Protein AF-A0A4V1S818-F1 (afdb_monomer_lite)

Radius of gyration: 24.34 Å; chains: 1; bounding box: 78×47×45 Å

Secondary structure (DSSP, 8-state):
--TT------HHHHHHHHHHHHHHHHHHHHHHHHHHHHHHHHHHHHHH-HHHHHHHHHHHHHHHHHHHHHHH----THHHHHHHHHHHHHHHHHIIIIIHHHHHHHHHHHHHHHHHHHHT-TT---S----

Foldseek 3Di:
DDPPDDDPFAQLVVLCVPPNPVSSVVVVVLLVVLLVLLVVLLVQCVVPPVPVSVVSVVLSVVSVVVVVSNGGGHDDDPRVVVNVVSSVVSVVSSCVTPVVVVVVVVVVVVVVVVVVVVPPCPPPDPPPDDD

Sequence (131 aa):
MSPTHTDITNYYIGFGVGGGFLAMLLIIAVFLKGLTWVGKVLKELQERRPDHAFLMWCFGAALFAHMVTGISVAYFDQSSVFVWLTVAVISSMYNATVLSEDYGTAVLEDDEEDYEDYEDDPHGRPAAARW

pLDDT: mean 84.93, std 14.57, range [46.53, 98.19]

Structure (mmCIF, N/CA/C/O backbone):
data_AF-A0A4V1S818-F1
#
_entry.id   AF-A0A4V1S818-F1
#
loop_
_atom_site.group_PDB
_atom_site.id
_atom_site.type_symbol
_atom_site.label_atom_id
_atom_site.label_alt_id
_atom_site.label_comp_id
_atom_site.label_asym_id
_atom_site.label_entity_id
_atom_site.label_seq_id
_atom_site.pdbx_PDB_ins_code
_atom_site.Cartn_x
_atom_site.Cartn_y
_atom_site.Cartn_z
_atom_site.occupancy
_atom_site.B_iso_or_equiv
_atom_site.auth_seq_id
_atom_site.auth_comp_id
_atom_site.auth_asym_id
_atom_site.auth_atom_id
_atom_site.pdbx_PDB_model_num
ATOM 1 N N . MET A 1 1 ? 29.841 2.695 -27.158 1.00 46.53 1 MET A N 1
ATOM 2 C CA . MET A 1 1 ? 28.919 2.644 -26.004 1.00 46.53 1 MET A CA 1
ATOM 3 C C . MET A 1 1 ? 27.952 1.504 -26.281 1.00 46.53 1 MET A C 1
ATOM 5 O O . MET A 1 1 ? 27.360 1.515 -27.353 1.00 46.53 1 MET A O 1
ATOM 9 N N . SER A 1 2 ? 27.910 0.465 -25.442 1.00 49.62 2 SER A N 1
ATOM 10 C CA . SER A 1 2 ? 27.043 -0.696 -25.698 1.00 49.62 2 SER A CA 1
ATOM 11 C C . SER A 1 2 ? 25.571 -0.282 -25.554 1.00 49.62 2 SER A C 1
ATOM 13 O O . SER A 1 2 ? 25.248 0.341 -24.544 1.00 49.62 2 SER A O 1
ATOM 15 N N . PRO A 1 3 ? 24.673 -0.619 -26.496 1.00 58.75 3 PRO A N 1
ATOM 16 C CA . PRO A 1 3 ? 23.247 -0.273 -26.424 1.00 58.75 3 PRO A CA 1
ATOM 17 C C . PRO A 1 3 ? 22.475 -1.035 -25.327 1.00 58.75 3 PRO A C 1
ATOM 19 O O . PRO A 1 3 ? 21.274 -0.856 -25.177 1.00 58.75 3 PRO A O 1
ATOM 22 N N . THR A 1 4 ? 23.159 -1.882 -24.556 1.00 58.72 4 THR A N 1
ATOM 23 C CA . THR A 1 4 ? 22.602 -2.787 -23.537 1.00 58.72 4 THR A CA 1
ATOM 24 C C . THR A 1 4 ? 22.663 -2.262 -22.099 1.00 58.72 4 THR A C 1
ATOM 26 O O . THR A 1 4 ? 22.276 -2.981 -21.186 1.00 58.72 4 THR A O 1
ATOM 29 N N . HIS A 1 5 ? 23.113 -1.024 -21.878 1.00 57.34 5 HIS A N 1
ATOM 30 C CA . HIS A 1 5 ? 23.111 -0.368 -20.562 1.00 57.34 5 HIS A CA 1
ATOM 31 C C . HIS A 1 5 ? 22.153 0.830 -20.567 1.00 57.34 5 HIS A C 1
ATOM 33 O O . HIS A 1 5 ? 22.570 1.986 -20.567 1.00 57.34 5 HIS A O 1
ATOM 39 N N . THR A 1 6 ? 20.851 0.559 -20.639 1.00 67.25 6 THR A N 1
ATOM 40 C CA . THR A 1 6 ? 19.835 1.558 -20.287 1.00 67.25 6 THR A CA 1
ATOM 41 C C . THR A 1 6 ? 19.430 1.304 -18.845 1.00 67.25 6 THR A C 1
ATOM 43 O O . THR A 1 6 ? 18.739 0.327 -18.564 1.00 67.25 6 THR A O 1
ATOM 46 N N . ASP A 1 7 ? 19.883 2.165 -17.936 1.00 76.81 7 ASP A N 1
ATOM 47 C CA . ASP A 1 7 ? 19.492 2.084 -16.532 1.00 76.81 7 ASP A CA 1
ATOM 48 C C . ASP A 1 7 ? 18.011 2.441 -16.410 1.00 76.81 7 ASP A C 1
ATOM 50 O O . ASP A 1 7 ? 17.593 3.576 -16.651 1.00 76.81 7 ASP A O 1
ATOM 54 N N . ILE A 1 8 ? 17.197 1.449 -16.057 1.00 79.38 8 ILE A N 1
ATOM 55 C CA . ILE A 1 8 ? 15.796 1.687 -15.738 1.00 79.38 8 ILE A CA 1
ATOM 56 C C . ILE A 1 8 ? 15.755 2.315 -14.349 1.00 79.38 8 ILE A C 1
ATOM 58 O O . ILE A 1 8 ? 15.993 1.651 -13.346 1.00 79.38 8 ILE A O 1
ATOM 62 N N . THR A 1 9 ? 15.456 3.610 -14.300 1.00 84.62 9 THR A N 1
ATOM 63 C CA . THR A 1 9 ? 15.411 4.398 -13.062 1.00 84.62 9 THR A CA 1
ATOM 64 C C . THR A 1 9 ? 14.021 4.486 -12.454 1.00 84.62 9 THR A C 1
ATOM 66 O O . THR A 1 9 ? 13.868 5.076 -11.398 1.00 84.62 9 THR A O 1
ATOM 69 N N . ASN A 1 10 ? 12.998 3.923 -13.094 1.00 90.31 10 ASN A N 1
ATOM 70 C CA . ASN A 1 10 ? 11.619 3.992 -12.627 1.00 90.31 10 ASN A CA 1
ATOM 71 C C . ASN A 1 10 ? 11.095 2.583 -12.354 1.00 90.31 10 ASN A C 1
ATOM 73 O O . ASN A 1 10 ? 11.163 1.703 -13.216 1.00 90.31 10 ASN A O 1
ATOM 77 N N . TYR A 1 11 ? 10.552 2.382 -11.156 1.00 90.31 11 TYR A N 1
ATOM 78 C CA . TYR A 1 11 ? 10.095 1.077 -10.694 1.00 90.31 11 TYR A CA 1
ATOM 79 C C . TYR A 1 11 ? 8.980 0.506 -11.579 1.00 90.31 11 TYR A C 1
ATOM 81 O O . TYR A 1 11 ? 9.027 -0.658 -11.970 1.00 90.31 11 TYR A O 1
ATOM 89 N N . TYR A 1 12 ? 8.017 1.340 -11.972 1.00 92.31 12 TYR A N 1
ATOM 90 C CA . TYR A 1 12 ? 6.891 0.943 -12.820 1.00 92.31 12 TYR A CA 1
ATOM 91 C C . TYR A 1 12 ? 7.330 0.613 -14.248 1.00 92.31 12 TYR A C 1
ATOM 93 O O . TYR A 1 12 ? 6.908 -0.400 -14.805 1.00 92.31 12 TYR A O 1
ATOM 101 N N . ILE A 1 13 ? 8.223 1.422 -14.825 1.00 91.44 13 ILE A N 1
ATOM 102 C CA . ILE A 1 13 ? 8.799 1.148 -16.149 1.00 91.44 13 ILE A CA 1
ATOM 103 C C . ILE A 1 13 ? 9.598 -0.159 -16.119 1.00 91.44 13 ILE A C 1
ATOM 105 O O . ILE A 1 13 ? 9.543 -0.910 -17.088 1.00 91.44 13 ILE A O 1
ATOM 109 N N . GLY A 1 14 ? 10.256 -0.488 -15.002 1.00 89.94 14 GLY A N 1
ATOM 110 C CA . GLY A 1 14 ? 10.899 -1.789 -14.795 1.00 89.94 14 GLY A CA 1
ATOM 111 C C . GLY A 1 14 ? 9.950 -2.962 -15.035 1.00 89.94 14 GLY A C 1
ATOM 112 O O . GLY A 1 14 ? 10.261 -3.851 -15.828 1.00 89.94 14 GLY A O 1
ATOM 113 N N . PHE A 1 15 ? 8.752 -2.927 -14.444 1.00 90.75 15 PHE A N 1
ATOM 114 C CA . PHE A 1 15 ? 7.712 -3.929 -14.717 1.00 90.75 15 PHE A CA 1
ATOM 115 C C . PHE A 1 15 ? 7.189 -3.867 -16.150 1.00 90.75 15 PHE A C 1
ATOM 117 O O . PHE A 1 15 ? 6.941 -4.911 -16.748 1.00 90.75 15 PHE A O 1
ATOM 124 N N . GLY A 1 16 ? 7.049 -2.668 -16.717 1.00 92.00 16 GLY A N 1
ATOM 125 C CA . GLY A 1 16 ? 6.615 -2.479 -18.101 1.00 92.00 16 GLY A CA 1
ATOM 126 C C . GLY A 1 16 ? 7.565 -3.112 -19.120 1.00 92.00 16 GLY A C 1
ATOM 127 O O . GLY A 1 16 ? 7.113 -3.752 -20.065 1.00 92.00 16 GLY A O 1
ATOM 128 N N . VAL A 1 17 ? 8.875 -2.976 -18.913 1.00 91.00 17 VAL A N 1
ATOM 129 C CA . VAL A 1 17 ? 9.907 -3.546 -19.791 1.00 91.00 17 VAL A CA 1
ATOM 130 C C . VAL A 1 17 ? 10.080 -5.045 -19.543 1.00 91.00 17 VAL A C 1
ATOM 132 O O . VAL A 1 17 ? 10.181 -5.806 -20.500 1.00 91.00 17 VAL A O 1
ATOM 135 N N . GLY A 1 18 ? 10.094 -5.484 -18.279 1.00 89.19 18 GLY A N 1
ATOM 136 C CA . GLY A 1 18 ? 10.331 -6.888 -17.926 1.00 89.19 18 GLY A CA 1
ATOM 137 C C . GLY A 1 18 ? 9.121 -7.811 -18.111 1.00 89.19 18 GLY A C 1
ATOM 138 O O . GLY A 1 18 ? 9.285 -8.962 -18.502 1.00 89.19 18 GLY A O 1
ATOM 139 N N . GLY A 1 19 ? 7.910 -7.321 -17.836 1.00 88.56 19 GLY A N 1
ATOM 140 C CA . GLY A 1 19 ? 6.664 -8.101 -17.845 1.00 88.56 19 GLY A CA 1
ATOM 141 C C . GLY A 1 19 ? 5.559 -7.530 -18.740 1.00 88.56 19 GLY A C 1
ATOM 142 O O . GLY A 1 19 ? 4.458 -8.078 -18.783 1.00 88.56 19 GLY A O 1
ATOM 143 N N . GLY A 1 20 ? 5.827 -6.437 -19.455 1.00 94.38 20 GLY A N 1
ATOM 144 C CA . GLY A 1 20 ? 4.863 -5.779 -20.330 1.00 94.38 20 GLY A CA 1
ATOM 145 C C . GLY A 1 20 ? 3.930 -4.804 -19.608 1.00 94.38 20 GLY A C 1
ATOM 146 O O . GLY A 1 20 ? 3.892 -4.684 -18.381 1.00 94.38 20 GLY A O 1
ATOM 147 N N . PHE A 1 21 ? 3.117 -4.106 -20.402 1.00 94.56 21 PHE A N 1
ATOM 148 C CA . PHE A 1 21 ? 2.187 -3.084 -19.914 1.00 94.56 21 PHE A CA 1
ATOM 149 C C . PHE A 1 21 ? 1.185 -3.624 -18.881 1.00 94.56 21 PHE A C 1
ATOM 151 O O . PHE A 1 21 ? 0.879 -2.944 -17.905 1.00 94.56 21 PHE A O 1
ATOM 158 N N . LEU A 1 22 ? 0.721 -4.867 -19.051 1.00 95.56 22 LEU A N 1
ATOM 159 C CA . LEU A 1 22 ? -0.201 -5.494 -18.106 1.00 95.56 22 LEU A CA 1
ATOM 160 C C . LEU A 1 22 ? 0.428 -5.655 -16.715 1.00 95.56 22 LEU A C 1
ATOM 162 O O . LEU A 1 22 ? -0.211 -5.311 -15.726 1.00 95.56 22 LEU A O 1
ATOM 166 N N . ALA A 1 23 ? 1.681 -6.114 -16.629 1.00 95.00 23 ALA A N 1
ATOM 167 C CA . ALA A 1 23 ? 2.382 -6.249 -15.352 1.00 95.00 23 ALA A CA 1
ATOM 168 C C . ALA A 1 23 ? 2.529 -4.893 -14.642 1.00 95.00 23 ALA A C 1
ATOM 170 O O . ALA A 1 23 ? 2.296 -4.795 -13.436 1.00 95.00 23 ALA A O 1
ATOM 171 N N . MET A 1 24 ? 2.828 -3.832 -15.400 1.00 94.62 24 MET A N 1
ATOM 172 C CA . MET A 1 24 ? 2.878 -2.465 -14.876 1.00 94.62 24 MET A CA 1
ATOM 173 C C . MET A 1 24 ? 1.519 -1.997 -14.329 1.00 94.62 24 MET A C 1
ATOM 175 O O . MET A 1 24 ? 1.456 -1.381 -13.267 1.00 94.62 24 MET A O 1
ATOM 179 N N . LEU A 1 25 ? 0.415 -2.301 -15.012 1.00 96.69 25 LEU A N 1
ATOM 180 C CA . LEU A 1 25 ? -0.916 -1.961 -14.503 1.00 96.69 25 LEU A CA 1
ATOM 181 C C . LEU A 1 25 ? -1.288 -2.767 -13.257 1.00 96.69 25 LEU A C 1
ATOM 183 O O . LEU A 1 25 ? -1.886 -2.214 -12.337 1.00 96.69 25 LEU A O 1
ATOM 187 N N . LEU A 1 26 ? -0.920 -4.048 -13.199 1.00 97.19 26 LEU A N 1
ATOM 188 C CA . LEU A 1 26 ? -1.197 -4.900 -12.044 1.00 97.19 26 LEU A CA 1
ATOM 189 C C . LEU A 1 26 ? -0.487 -4.397 -10.787 1.00 97.19 26 LEU A C 1
ATOM 191 O O . LEU A 1 26 ? -1.121 -4.314 -9.738 1.00 97.19 26 LEU A O 1
ATOM 195 N N . ILE A 1 27 ? 0.786 -3.998 -10.879 1.00 94.31 27 ILE A N 1
ATOM 196 C CA . ILE A 1 27 ? 1.497 -3.463 -9.708 1.00 94.31 27 ILE A CA 1
ATOM 197 C C . ILE A 1 27 ? 0.884 -2.138 -9.228 1.00 94.31 27 ILE A C 1
ATOM 199 O O . ILE A 1 27 ? 0.697 -1.943 -8.028 1.00 94.31 27 ILE A O 1
ATOM 203 N N . ILE A 1 28 ? 0.467 -1.265 -10.153 1.00 96.19 28 ILE A N 1
ATOM 204 C CA . ILE A 1 28 ? -0.261 -0.033 -9.811 1.00 96.19 28 ILE A CA 1
ATOM 205 C C . ILE A 1 28 ? -1.590 -0.375 -9.126 1.00 96.19 28 ILE A C 1
ATOM 207 O O . ILE A 1 28 ? -1.925 0.210 -8.096 1.00 96.19 28 ILE A O 1
ATOM 211 N N . ALA A 1 29 ? -2.334 -1.349 -9.655 1.00 98.00 29 ALA A N 1
ATOM 212 C CA . ALA A 1 29 ? -3.601 -1.785 -9.081 1.00 98.00 29 ALA A CA 1
ATOM 213 C C . ALA A 1 29 ? -3.434 -2.338 -7.657 1.00 98.00 29 ALA A C 1
ATOM 215 O O . ALA A 1 29 ? -4.251 -2.019 -6.792 1.00 98.00 29 ALA A O 1
ATOM 216 N N . VAL A 1 30 ? -2.369 -3.101 -7.388 1.00 97.56 30 VAL A N 1
ATOM 217 C CA . VAL A 1 30 ? -2.035 -3.593 -6.040 1.00 97.56 30 VAL A CA 1
ATOM 218 C C . VAL A 1 30 ? -1.849 -2.429 -5.067 1.00 97.56 30 VAL A C 1
ATOM 220 O O . VAL A 1 30 ? -2.442 -2.434 -3.988 1.00 97.56 30 VAL A O 1
ATOM 223 N N . PHE A 1 31 ? -1.096 -1.396 -5.445 1.00 97.31 31 PHE A N 1
ATOM 224 C CA . PHE A 1 31 ? -0.878 -0.237 -4.575 1.00 97.31 31 PHE A CA 1
ATOM 225 C C . PHE A 1 31 ? -2.154 0.574 -4.330 1.00 97.31 31 PHE A C 1
ATOM 227 O O . PHE A 1 31 ? -2.455 0.924 -3.188 1.00 97.31 31 PHE A O 1
ATOM 234 N N . LEU A 1 32 ? -2.954 0.815 -5.372 1.00 98.19 32 LEU A N 1
ATOM 235 C CA . LEU A 1 32 ? -4.241 1.505 -5.235 1.00 98.19 32 LEU A CA 1
ATOM 236 C C . LEU A 1 32 ? -5.218 0.723 -4.345 1.00 98.19 32 LEU A C 1
ATOM 238 O O . LEU A 1 32 ? -5.920 1.311 -3.515 1.00 98.19 32 LEU A O 1
ATOM 242 N N . LYS A 1 33 ? -5.242 -0.608 -4.470 1.00 97.88 33 LYS A N 1
ATOM 243 C CA . LYS A 1 33 ? -6.024 -1.479 -3.585 1.00 97.88 33 LYS A CA 1
ATOM 244 C C . LYS A 1 33 ? -5.527 -1.411 -2.146 1.00 97.88 33 LYS A C 1
ATOM 246 O O . LYS A 1 33 ? -6.356 -1.249 -1.256 1.00 97.88 33 LYS A O 1
ATOM 251 N N . GLY A 1 34 ? -4.213 -1.424 -1.926 1.00 97.50 34 GLY A N 1
ATOM 252 C CA . GLY A 1 34 ? -3.614 -1.238 -0.604 1.00 97.50 34 GLY A CA 1
ATOM 253 C C . GLY A 1 34 ? -4.064 0.064 0.068 1.00 97.50 34 GLY A C 1
ATOM 254 O O . GLY A 1 34 ? -4.551 0.029 1.195 1.00 97.50 34 GLY A O 1
ATOM 255 N N . LEU A 1 35 ? -4.009 1.201 -0.636 1.00 97.88 35 LEU A N 1
ATOM 256 C CA . LEU A 1 35 ? -4.501 2.487 -0.112 1.00 97.88 35 LEU A CA 1
ATOM 257 C C . LEU A 1 35 ? -6.009 2.475 0.181 1.00 97.88 35 LEU A C 1
ATOM 259 O O . LEU A 1 35 ? -6.457 3.051 1.171 1.00 97.88 35 LEU A O 1
ATOM 263 N N . THR A 1 36 ? -6.799 1.792 -0.650 1.00 97.88 36 THR A N 1
ATOM 264 C CA . THR A 1 36 ? -8.243 1.638 -0.413 1.00 97.88 36 THR A CA 1
ATOM 265 C C . THR A 1 36 ? -8.507 0.843 0.868 1.00 97.88 36 THR A C 1
ATOM 267 O O . THR A 1 36 ? -9.371 1.212 1.663 1.00 97.88 36 THR A O 1
ATOM 270 N N . TRP A 1 37 ? -7.756 -0.236 1.092 1.00 97.94 37 TRP A N 1
ATOM 271 C CA . TRP A 1 37 ? -7.856 -1.050 2.302 1.00 97.94 37 TRP A CA 1
ATOM 272 C C . TRP A 1 37 ? -7.434 -0.284 3.548 1.00 97.94 37 TRP A C 1
ATOM 274 O O . TRP A 1 37 ? -8.146 -0.351 4.543 1.00 97.94 37 TRP A O 1
ATOM 284 N N . VAL A 1 38 ? -6.370 0.520 3.478 1.00 97.81 38 VAL A N 1
ATOM 285 C CA . VAL A 1 38 ? -5.988 1.442 4.559 1.00 97.81 38 VAL A CA 1
ATOM 286 C C . VAL A 1 38 ? -7.174 2.308 4.981 1.00 97.81 38 VAL A C 1
ATOM 288 O O . VAL A 1 38 ? -7.518 2.324 6.158 1.00 97.81 38 VAL A O 1
ATOM 291 N N . GLY A 1 39 ? -7.846 2.970 4.035 1.00 95.94 39 GLY A N 1
ATOM 292 C CA . GLY A 1 39 ? -8.997 3.823 4.347 1.00 95.94 39 GLY A CA 1
ATOM 293 C C . GLY A 1 39 ? -10.151 3.072 5.022 1.00 95.94 39 GLY A C 1
ATOM 294 O O . GLY A 1 39 ? -10.738 3.582 5.975 1.00 95.94 39 GLY A O 1
ATOM 295 N N . LYS A 1 40 ? -10.448 1.847 4.569 1.00 96.00 40 LYS A N 1
ATOM 296 C CA . LYS A 1 40 ? -11.486 1.000 5.177 1.00 96.00 40 LYS A CA 1
ATOM 297 C C . LYS A 1 40 ? -11.130 0.584 6.608 1.00 96.00 40 LYS A C 1
ATOM 299 O O . LYS A 1 40 ? -11.950 0.759 7.500 1.00 96.00 40 LYS A O 1
ATOM 304 N N . VAL A 1 41 ? -9.905 0.102 6.830 1.00 96.06 41 VAL A N 1
ATOM 305 C CA . VAL A 1 41 ? -9.435 -0.318 8.161 1.00 96.06 41 VAL A CA 1
ATOM 306 C C . VAL A 1 41 ? -9.386 0.863 9.129 1.00 96.06 41 VAL A C 1
ATOM 308 O O . VAL A 1 41 ? -9.783 0.722 10.280 1.00 96.06 41 VAL A O 1
ATOM 311 N N . LEU A 1 42 ? -8.936 2.043 8.682 1.00 96.25 42 LEU A N 1
ATOM 312 C CA . LEU A 1 42 ? -8.955 3.238 9.530 1.00 96.25 42 LEU A CA 1
ATOM 313 C C . LEU A 1 42 ? -10.371 3.580 9.984 1.00 96.25 42 LEU A C 1
ATOM 315 O O . LEU A 1 42 ? -10.560 3.855 11.163 1.00 96.25 42 LEU A O 1
ATOM 319 N N . LYS A 1 43 ? -11.349 3.549 9.071 1.00 94.31 43 LYS A N 1
ATOM 320 C CA . LYS A 1 43 ? -12.743 3.862 9.401 1.00 94.31 43 LYS A CA 1
ATOM 321 C C . LYS A 1 43 ? -13.288 2.938 10.495 1.00 94.31 43 LYS A C 1
ATOM 323 O O . LYS A 1 43 ? -13.979 3.420 11.381 1.00 94.31 43 LYS A O 1
ATOM 328 N N . GLU A 1 44 ? -12.934 1.657 10.445 1.00 93.06 44 GLU A N 1
ATOM 329 C CA . GLU A 1 44 ? -13.373 0.660 11.427 1.00 93.06 44 GLU A CA 1
ATOM 330 C C . GLU A 1 44 ? -12.658 0.803 12.782 1.00 93.06 44 GLU A C 1
ATOM 332 O O . GLU A 1 44 ? -13.260 0.744 13.854 1.00 93.06 44 GLU A O 1
ATOM 337 N N . LEU A 1 45 ? -11.346 1.050 12.763 1.00 93.75 45 LEU A N 1
ATOM 338 C CA . LEU A 1 45 ? -10.541 1.076 13.985 1.00 93.75 45 LEU A CA 1
ATOM 339 C C . LEU A 1 45 ? -10.541 2.422 14.714 1.00 93.75 45 LEU A C 1
ATOM 341 O O . LEU A 1 45 ? -10.201 2.447 15.898 1.00 93.75 45 LEU A O 1
ATOM 345 N N . GLN A 1 46 ? -10.879 3.530 14.049 1.00 91.56 46 GLN A N 1
ATOM 346 C CA . GLN A 1 46 ? -10.686 4.883 14.584 1.00 91.56 46 GLN A CA 1
ATOM 347 C C . GLN A 1 46 ? -11.367 5.100 15.943 1.00 91.56 46 GLN A C 1
ATOM 349 O O . GLN A 1 46 ? -10.789 5.753 16.810 1.00 91.56 46 GLN A O 1
ATOM 354 N N . GLU A 1 47 ? -12.557 4.536 16.150 1.00 88.19 47 GLU A N 1
ATOM 355 C CA . GLU A 1 47 ? -13.309 4.695 17.402 1.00 88.19 47 GLU A CA 1
ATOM 356 C C . GLU A 1 47 ? -12.990 3.598 18.427 1.00 88.19 47 GLU A C 1
ATOM 358 O O . GLU A 1 47 ? -12.964 3.852 19.630 1.00 88.19 47 GLU A O 1
ATOM 363 N N . ARG A 1 48 ? -12.710 2.374 17.962 1.00 89.94 48 ARG A N 1
ATOM 364 C CA . ARG A 1 48 ? -12.561 1.187 18.821 1.00 89.94 48 ARG A CA 1
ATOM 365 C C . ARG A 1 48 ? -11.126 0.968 19.309 1.00 89.94 48 ARG A C 1
ATOM 367 O O . ARG A 1 48 ? -10.911 0.458 20.410 1.00 89.94 48 ARG A O 1
ATOM 374 N N . ARG A 1 49 ? -10.130 1.290 18.477 1.00 92.50 49 ARG A N 1
ATOM 375 C CA . ARG A 1 49 ? -8.700 0.977 18.670 1.00 92.50 49 ARG A CA 1
ATOM 376 C C . ARG A 1 49 ? -7.807 2.073 18.049 1.00 92.50 49 ARG A C 1
ATOM 378 O O . ARG A 1 49 ? -7.132 1.816 17.047 1.00 92.50 49 ARG A O 1
ATOM 385 N N . PRO A 1 50 ? -7.740 3.277 18.646 1.00 91.00 50 PRO A N 1
ATOM 386 C CA . PRO A 1 50 ? -7.035 4.423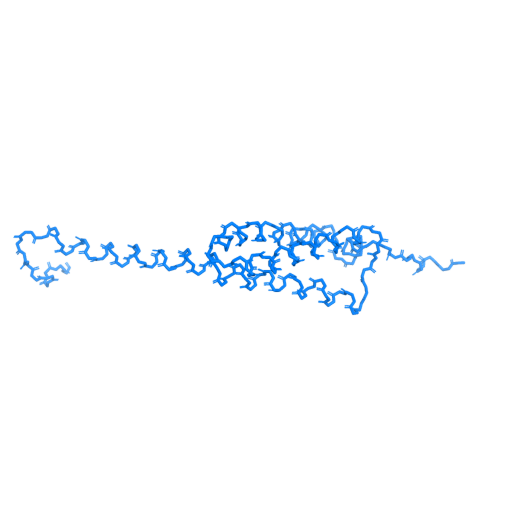 18.060 1.00 91.00 50 PRO A CA 1
ATOM 387 C C . PRO A 1 50 ? -5.538 4.172 17.813 1.00 91.00 50 PRO A C 1
ATOM 389 O O . PRO A 1 50 ? -5.009 4.613 16.795 1.00 91.00 50 PRO A O 1
ATOM 392 N N . ASP A 1 51 ? -4.865 3.399 18.672 1.00 93.38 51 ASP A N 1
ATOM 393 C CA . ASP A 1 51 ? -3.446 3.052 18.489 1.00 93.38 51 ASP A CA 1
ATOM 394 C C . ASP A 1 51 ? -3.216 2.207 17.226 1.00 93.38 51 ASP A C 1
ATOM 396 O O . ASP A 1 51 ? -2.278 2.441 16.459 1.00 93.38 51 ASP A O 1
ATOM 400 N N . HIS A 1 52 ? -4.110 1.248 16.962 1.00 93.31 52 HIS A N 1
ATOM 401 C CA . HIS A 1 52 ? -4.052 0.434 15.749 1.00 93.31 52 HIS A CA 1
ATOM 402 C C . HIS A 1 52 ? -4.425 1.252 14.508 1.00 93.31 52 HIS A C 1
ATOM 404 O O . HIS A 1 52 ? -3.816 1.064 13.456 1.00 93.31 52 HIS A O 1
ATOM 410 N N . ALA A 1 53 ? -5.371 2.189 14.625 1.00 94.88 53 ALA A N 1
ATOM 411 C CA . ALA A 1 53 ? -5.705 3.118 13.547 1.00 94.88 53 ALA A CA 1
ATOM 412 C C . ALA A 1 53 ? -4.513 4.025 13.188 1.00 94.88 53 ALA A C 1
ATOM 414 O O . ALA A 1 53 ? -4.227 4.224 12.007 1.00 94.88 53 ALA A O 1
ATOM 415 N N . PHE A 1 54 ? -3.762 4.511 14.184 1.00 96.25 54 PHE A N 1
ATOM 416 C CA . PHE A 1 54 ? -2.535 5.277 13.958 1.00 96.25 54 PHE A CA 1
ATOM 417 C C . PHE A 1 54 ? -1.444 4.435 13.285 1.00 96.25 54 PHE A C 1
ATOM 419 O O . PHE A 1 54 ? -0.825 4.878 12.319 1.00 96.25 54 PHE A O 1
ATOM 426 N N . LEU A 1 55 ? -1.240 3.191 13.729 1.00 96.12 55 LEU A N 1
ATOM 427 C CA . LEU A 1 55 ? -0.307 2.275 13.071 1.00 96.12 55 LEU A CA 1
ATOM 428 C C . LEU A 1 55 ? -0.703 2.028 11.606 1.00 96.12 55 LEU A C 1
ATOM 430 O O . LEU A 1 55 ? 0.145 2.080 10.714 1.00 96.12 55 LEU A O 1
ATOM 434 N N . MET A 1 56 ? -1.995 1.814 11.347 1.00 97.06 56 MET A N 1
ATOM 435 C CA . MET A 1 56 ? -2.533 1.636 9.999 1.00 97.06 56 MET A CA 1
ATOM 436 C C . MET A 1 56 ? -2.299 2.874 9.125 1.00 97.06 56 MET A C 1
ATOM 438 O O . MET A 1 56 ? -1.923 2.751 7.957 1.00 97.06 56 MET A O 1
ATOM 442 N N . TRP A 1 57 ? -2.456 4.067 9.701 1.00 97.38 57 TRP A N 1
ATOM 443 C CA . TRP A 1 57 ? -2.149 5.332 9.040 1.00 97.38 57 TRP A CA 1
ATOM 444 C C . TRP A 1 57 ? -0.669 5.421 8.648 1.00 97.38 57 TRP A C 1
ATOM 446 O O . TRP A 1 57 ? -0.361 5.752 7.503 1.00 97.38 57 TRP A O 1
ATOM 456 N N . CYS A 1 58 ? 0.245 5.045 9.549 1.00 98.00 58 CYS A N 1
ATOM 457 C CA . CYS A 1 58 ? 1.683 5.005 9.272 1.00 98.00 58 CYS A CA 1
ATOM 458 C C . CYS A 1 58 ? 2.019 4.067 8.101 1.00 98.00 58 CYS A C 1
ATOM 460 O O . CYS A 1 58 ? 2.798 4.441 7.223 1.00 98.00 58 CYS A O 1
ATOM 462 N N . PHE A 1 59 ? 1.406 2.880 8.033 1.00 97.88 59 PHE A N 1
ATOM 463 C CA . PHE A 1 59 ? 1.583 1.969 6.894 1.00 97.88 59 PHE A CA 1
ATOM 464 C C . PHE A 1 59 ? 0.998 2.530 5.593 1.00 97.88 59 PHE A C 1
ATOM 466 O O . PHE A 1 59 ? 1.600 2.359 4.533 1.00 97.88 59 PHE A O 1
ATOM 473 N N . GLY A 1 60 ? -0.125 3.248 5.661 1.00 97.69 60 GLY A N 1
ATOM 474 C CA . GLY A 1 60 ? -0.671 3.991 4.526 1.00 97.69 60 GLY A CA 1
ATOM 475 C C . GLY A 1 60 ? 0.287 5.060 4.001 1.00 97.69 60 GLY A C 1
ATOM 476 O O . GLY A 1 60 ? 0.543 5.128 2.798 1.00 97.69 60 GLY A O 1
ATOM 477 N N . ALA A 1 61 ? 0.869 5.855 4.903 1.00 98.19 61 ALA A N 1
ATOM 478 C CA . ALA A 1 61 ? 1.862 6.869 4.563 1.00 98.19 61 ALA A CA 1
ATOM 479 C C . ALA A 1 61 ? 3.130 6.245 3.954 1.00 98.19 61 ALA A C 1
ATOM 481 O O . ALA A 1 61 ? 3.644 6.749 2.956 1.00 98.19 61 ALA A O 1
ATOM 482 N N . ALA A 1 62 ? 3.597 5.117 4.500 1.00 97.56 62 ALA A N 1
ATOM 483 C CA . ALA A 1 62 ? 4.732 4.369 3.963 1.00 97.56 62 ALA A CA 1
ATOM 484 C C . ALA A 1 62 ? 4.455 3.830 2.548 1.00 97.56 62 ALA A C 1
ATOM 486 O O . ALA A 1 62 ? 5.288 3.992 1.657 1.00 97.56 62 ALA A O 1
ATOM 487 N N . LEU A 1 63 ? 3.272 3.250 2.308 1.00 97.25 63 LEU A N 1
ATOM 488 C CA . LEU A 1 63 ? 2.876 2.776 0.978 1.00 97.25 63 LEU A CA 1
ATOM 489 C C . LEU A 1 63 ? 2.826 3.930 -0.030 1.00 97.25 63 LEU A C 1
ATOM 491 O O . LEU A 1 63 ? 3.358 3.807 -1.132 1.00 97.25 63 LEU A O 1
ATOM 495 N N . PHE A 1 64 ? 2.244 5.067 0.355 1.00 97.44 64 PHE A N 1
ATOM 496 C CA . PHE A 1 64 ? 2.214 6.259 -0.490 1.00 97.44 64 PHE A CA 1
ATOM 497 C C . PHE A 1 64 ? 3.625 6.770 -0.812 1.00 97.44 64 PHE A C 1
ATOM 499 O O . PHE A 1 64 ? 3.923 7.074 -1.969 1.00 97.44 64 PHE A O 1
ATOM 506 N N . ALA A 1 65 ? 4.520 6.809 0.179 1.00 96.44 65 ALA A N 1
ATOM 507 C CA . ALA A 1 65 ? 5.913 7.181 -0.035 1.00 96.44 65 ALA A CA 1
ATOM 508 C C . ALA A 1 65 ? 6.591 6.242 -1.044 1.00 96.44 65 ALA A C 1
ATOM 510 O O . ALA A 1 65 ? 7.190 6.721 -2.004 1.00 96.44 65 ALA A O 1
ATOM 511 N N . HIS A 1 66 ? 6.417 4.923 -0.905 1.00 95.00 66 HIS A N 1
ATOM 512 C CA . HIS A 1 66 ? 6.923 3.948 -1.874 1.00 95.00 66 HIS A CA 1
ATOM 513 C C . HIS A 1 66 ? 6.375 4.176 -3.285 1.00 95.00 66 HIS A C 1
ATOM 515 O O . HIS A 1 66 ? 7.135 4.120 -4.254 1.00 95.00 66 HIS A O 1
ATOM 521 N N . MET A 1 67 ? 5.083 4.488 -3.413 1.00 94.94 67 MET A N 1
ATOM 522 C CA . MET A 1 67 ? 4.468 4.762 -4.710 1.00 94.94 67 MET A CA 1
ATOM 523 C C . MET A 1 67 ? 5.096 5.973 -5.402 1.00 94.94 67 MET A C 1
ATOM 525 O O . MET A 1 67 ? 5.390 5.903 -6.597 1.00 94.94 67 MET A O 1
ATOM 529 N N . VAL A 1 68 ? 5.304 7.066 -4.662 1.00 95.31 68 VAL A N 1
ATOM 530 C CA . VAL A 1 68 ? 5.887 8.310 -5.186 1.00 95.31 68 VAL A CA 1
ATOM 531 C C . VAL A 1 68 ? 7.375 8.130 -5.476 1.00 95.31 68 VAL A C 1
ATOM 533 O O . VAL A 1 68 ? 7.842 8.512 -6.547 1.00 95.31 68 VAL A O 1
ATOM 536 N N . THR A 1 69 ? 8.125 7.497 -4.574 1.00 93.25 69 THR A N 1
ATOM 537 C CA . THR A 1 69 ? 9.545 7.197 -4.792 1.00 93.25 69 THR A CA 1
ATOM 538 C C . THR A 1 69 ? 9.745 6.298 -6.012 1.00 93.25 69 THR A C 1
ATOM 540 O O . THR A 1 69 ? 10.657 6.554 -6.796 1.00 93.25 69 THR A O 1
ATOM 543 N N . GLY A 1 70 ? 8.856 5.327 -6.244 1.00 90.12 70 GLY A N 1
ATOM 544 C CA . GLY A 1 70 ? 8.892 4.441 -7.412 1.00 90.12 70 GLY A CA 1
ATOM 545 C C . GLY A 1 70 ? 8.786 5.156 -8.767 1.00 90.12 70 GLY A C 1
ATOM 546 O O . GLY A 1 70 ? 9.181 4.595 -9.788 1.00 90.12 70 GLY A O 1
ATOM 547 N N . ILE A 1 71 ? 8.300 6.405 -8.796 1.00 90.56 71 ILE A N 1
ATOM 548 C CA . ILE A 1 71 ? 8.277 7.237 -10.011 1.00 90.56 71 ILE A CA 1
ATOM 549 C C . ILE A 1 71 ? 9.693 7.712 -10.377 1.00 90.56 71 ILE A C 1
ATOM 551 O O . ILE A 1 71 ? 10.014 7.843 -11.558 1.00 90.56 71 ILE A O 1
ATOM 555 N N . SER A 1 72 ? 10.541 7.961 -9.377 1.00 86.88 72 SER A N 1
ATOM 556 C CA . SER A 1 72 ? 11.882 8.525 -9.567 1.00 86.88 72 SER A CA 1
ATOM 557 C C . SER A 1 72 ? 13.008 7.500 -9.456 1.00 86.88 72 SER A C 1
ATOM 559 O O . SER A 1 72 ? 14.098 7.769 -9.959 1.00 86.88 72 SER A O 1
ATOM 561 N N . VAL A 1 73 ? 12.785 6.394 -8.744 1.00 85.75 73 VAL A N 1
ATOM 562 C CA . VAL A 1 73 ? 13.806 5.386 -8.441 1.00 85.75 73 VAL A CA 1
ATOM 563 C C . VAL A 1 73 ? 13.249 3.991 -8.708 1.00 85.75 73 VAL A C 1
ATOM 565 O O . VAL A 1 73 ? 12.139 3.662 -8.293 1.00 85.75 73 VAL A O 1
ATOM 568 N N . ALA A 1 74 ? 14.033 3.147 -9.379 1.00 83.31 74 ALA A N 1
ATOM 569 C CA . ALA A 1 74 ? 13.749 1.730 -9.497 1.00 83.31 74 ALA A CA 1
ATOM 570 C C . ALA A 1 74 ? 14.226 1.044 -8.223 1.00 83.31 74 ALA A C 1
ATOM 572 O O . ALA A 1 74 ? 15.399 1.139 -7.860 1.00 83.31 74 ALA A O 1
ATOM 573 N N . TYR A 1 75 ? 13.316 0.364 -7.533 1.00 80.06 75 TYR A N 1
ATOM 574 C CA . TYR A 1 75 ? 13.701 -0.454 -6.398 1.00 80.06 75 TYR A CA 1
ATOM 575 C C . TYR A 1 75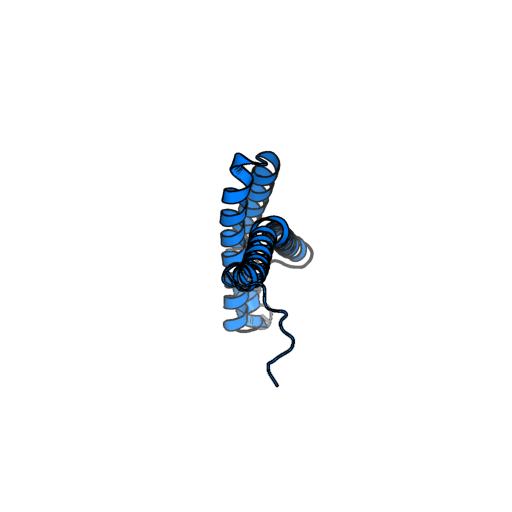 ? 14.415 -1.718 -6.849 1.00 80.06 75 TYR A C 1
ATOM 577 O O . TYR A 1 75 ? 13.971 -2.432 -7.747 1.00 80.06 75 TYR A O 1
ATOM 585 N N . PHE A 1 76 ? 15.515 -1.994 -6.164 1.00 71.75 76 PHE A N 1
ATOM 586 C CA . PHE A 1 76 ? 16.311 -3.199 -6.295 1.00 71.75 76 PHE A CA 1
ATOM 587 C C . PHE A 1 76 ? 16.527 -3.809 -4.910 1.00 71.75 76 PHE A C 1
ATOM 589 O O . PHE A 1 76 ? 16.610 -3.096 -3.902 1.00 71.75 76 PHE A O 1
ATOM 596 N N . ASP A 1 77 ? 16.593 -5.139 -4.880 1.00 78.44 77 ASP A N 1
ATOM 597 C CA . ASP A 1 77 ? 17.019 -5.917 -3.716 1.00 78.44 77 ASP A CA 1
ATOM 598 C C . ASP A 1 77 ? 16.251 -5.557 -2.421 1.00 78.44 77 ASP A C 1
ATOM 600 O O . ASP A 1 77 ? 15.016 -5.620 -2.395 1.00 78.44 77 ASP A O 1
ATOM 604 N N . GLN A 1 78 ? 16.947 -5.135 -1.359 1.00 75.31 78 GLN A N 1
ATOM 605 C CA . GLN A 1 78 ? 16.384 -4.879 -0.032 1.00 75.31 78 GLN A CA 1
ATOM 606 C C . GLN A 1 78 ? 15.206 -3.887 -0.036 1.00 75.31 78 GLN A C 1
ATOM 608 O O . GLN A 1 78 ? 14.260 -4.040 0.736 1.00 75.31 78 GLN A O 1
ATOM 613 N N . SER A 1 79 ? 15.218 -2.890 -0.926 1.00 84.81 79 SER A N 1
ATOM 614 C CA . SER A 1 79 ? 14.139 -1.893 -1.011 1.00 84.81 79 SER A CA 1
ATOM 615 C C . SER A 1 79 ? 12.807 -2.490 -1.475 1.00 84.81 79 SER A C 1
ATOM 617 O O . SER A 1 79 ? 11.751 -2.079 -0.996 1.00 84.81 79 SER A O 1
ATOM 619 N N . SER A 1 80 ? 12.845 -3.521 -2.327 1.00 87.88 80 SER A N 1
ATOM 620 C CA . SER A 1 80 ? 11.633 -4.213 -2.782 1.00 87.88 80 SER A CA 1
ATOM 621 C C . SER A 1 80 ? 10.979 -5.007 -1.652 1.00 87.88 80 SER A C 1
ATOM 623 O O . SER A 1 80 ? 9.755 -5.070 -1.575 1.00 87.88 80 SER A O 1
ATOM 625 N N . VAL A 1 81 ? 11.777 -5.571 -0.739 1.00 91.56 81 VAL A N 1
ATOM 626 C CA . VAL A 1 81 ? 11.267 -6.331 0.414 1.00 91.56 81 VAL A CA 1
ATOM 627 C C . VAL A 1 81 ? 10.393 -5.451 1.305 1.00 91.56 81 VAL A C 1
ATOM 629 O O . VAL A 1 81 ? 9.316 -5.881 1.711 1.00 91.56 81 VAL A O 1
ATOM 632 N N . PHE A 1 82 ? 10.808 -4.209 1.567 1.00 91.81 82 PHE A N 1
ATOM 633 C CA . PHE A 1 82 ? 10.035 -3.289 2.404 1.00 91.81 82 PHE A CA 1
ATOM 634 C C . PHE A 1 82 ? 8.693 -2.904 1.778 1.00 91.81 82 PHE A C 1
ATOM 636 O O . PHE A 1 82 ? 7.685 -2.903 2.479 1.00 91.81 82 PHE A O 1
ATOM 643 N N . VAL A 1 83 ? 8.650 -2.688 0.460 1.00 94.00 83 VAL A N 1
ATOM 644 C CA . VAL A 1 83 ? 7.395 -2.423 -0.264 1.00 94.00 83 VAL A CA 1
ATOM 645 C C . VAL A 1 83 ? 6.406 -3.572 -0.074 1.00 94.00 83 VAL A C 1
ATOM 647 O O . VAL A 1 83 ? 5.256 -3.359 0.315 1.00 94.00 83 VAL A O 1
ATOM 650 N N . TRP A 1 84 ? 6.852 -4.805 -0.320 1.00 94.62 84 TRP A N 1
ATOM 651 C CA . TRP A 1 84 ? 5.988 -5.980 -0.221 1.00 94.62 84 TRP A CA 1
ATOM 652 C C . TRP A 1 84 ? 5.600 -6.305 1.219 1.00 94.62 84 TRP A C 1
ATOM 654 O O . TRP A 1 84 ? 4.467 -6.719 1.454 1.00 94.62 84 TRP A O 1
ATOM 664 N N . LEU A 1 85 ? 6.482 -6.049 2.188 1.00 95.81 85 LEU A N 1
ATOM 665 C CA . LEU A 1 85 ? 6.156 -6.155 3.607 1.00 95.81 85 LEU A CA 1
ATOM 666 C C . LEU A 1 85 ? 5.037 -5.179 3.988 1.00 95.81 85 LEU A C 1
ATOM 668 O O . LEU A 1 85 ? 4.072 -5.584 4.630 1.00 95.81 85 LEU A O 1
ATOM 672 N N . THR A 1 86 ? 5.120 -3.917 3.557 1.00 96.69 86 THR A N 1
ATOM 673 C CA . THR A 1 86 ? 4.059 -2.927 3.784 1.00 96.69 86 THR A CA 1
ATOM 674 C C . THR A 1 86 ? 2.730 -3.399 3.196 1.00 96.69 86 THR A C 1
ATOM 676 O O . THR A 1 86 ? 1.718 -3.382 3.894 1.00 96.69 86 THR A O 1
ATOM 679 N N . VAL A 1 87 ? 2.723 -3.891 1.953 1.00 97.50 87 VAL A N 1
ATOM 680 C CA . VAL A 1 87 ? 1.510 -4.443 1.323 1.00 97.50 87 VAL A CA 1
ATOM 681 C C . VAL A 1 87 ? 0.974 -5.651 2.099 1.00 97.50 87 VAL A C 1
ATOM 683 O O . VAL A 1 87 ? -0.232 -5.736 2.332 1.00 97.50 87 VAL A O 1
ATOM 686 N N . ALA A 1 88 ? 1.840 -6.565 2.541 1.00 97.62 88 ALA A N 1
ATOM 687 C CA . ALA A 1 88 ? 1.446 -7.754 3.294 1.00 97.62 88 ALA A CA 1
ATOM 688 C C . ALA A 1 88 ? 0.815 -7.400 4.648 1.00 97.62 88 ALA A C 1
ATOM 690 O O . ALA A 1 88 ? -0.241 -7.935 4.985 1.00 97.62 88 ALA A O 1
ATOM 691 N N . VAL A 1 89 ? 1.402 -6.457 5.392 1.00 97.56 89 VAL A N 1
ATOM 692 C CA . VAL A 1 89 ? 0.839 -5.982 6.665 1.00 97.56 89 VAL A CA 1
ATOM 693 C C . VAL A 1 89 ? -0.529 -5.342 6.445 1.00 97.56 89 VAL A C 1
ATOM 695 O O . VAL A 1 89 ? -1.477 -5.688 7.146 1.00 97.56 89 VAL A O 1
ATOM 698 N N . ILE A 1 90 ? -0.668 -4.474 5.437 1.00 97.81 90 ILE A N 1
ATOM 699 C CA . ILE A 1 90 ? -1.955 -3.846 5.101 1.00 97.81 90 ILE A CA 1
ATOM 700 C C . ILE A 1 90 ? -3.010 -4.909 4.769 1.00 97.81 90 ILE A C 1
ATOM 702 O O . ILE A 1 90 ? -4.133 -4.844 5.266 1.00 97.81 90 ILE A O 1
ATOM 706 N N . SER A 1 91 ? -2.638 -5.908 3.969 1.00 97.25 91 SER A N 1
ATOM 707 C CA . SER A 1 91 ? -3.527 -7.007 3.573 1.00 97.25 91 SER A CA 1
ATOM 708 C C . SER A 1 91 ? -3.970 -7.839 4.779 1.00 97.25 91 SER A C 1
ATOM 710 O O . SER A 1 91 ? -5.150 -8.155 4.917 1.00 97.25 91 SER A O 1
ATOM 712 N N . SER A 1 92 ? -3.040 -8.154 5.684 1.00 96.69 92 SER A N 1
ATOM 713 C CA . SER A 1 92 ? -3.329 -8.906 6.907 1.00 96.69 92 SER A CA 1
ATOM 714 C C . SER A 1 92 ? -4.258 -8.136 7.843 1.00 96.69 92 SER A C 1
ATOM 716 O O . SER A 1 92 ? -5.183 -8.722 8.397 1.00 96.69 92 SER A O 1
ATOM 718 N N . MET A 1 93 ? -4.033 -6.830 8.009 1.00 95.06 93 MET A N 1
ATOM 719 C CA . MET A 1 93 ? -4.885 -5.974 8.836 1.00 95.06 93 MET A CA 1
ATOM 720 C C . ME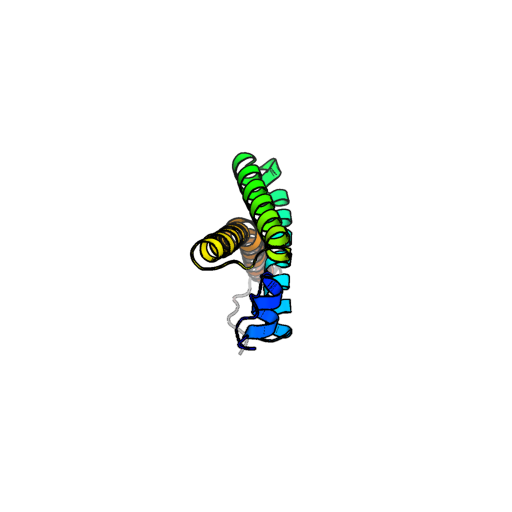T A 1 93 ? -6.292 -5.860 8.253 1.00 95.06 93 MET A C 1
ATOM 722 O O . MET A 1 93 ? -7.260 -5.974 8.997 1.00 95.06 93 MET A O 1
ATOM 726 N N . TYR A 1 94 ? -6.417 -5.701 6.933 1.00 96.19 94 TYR A N 1
ATOM 727 C CA . TYR A 1 94 ? -7.713 -5.677 6.254 1.00 96.19 94 TYR A CA 1
ATOM 728 C C . TYR A 1 94 ? -8.501 -6.973 6.462 1.00 96.19 94 TYR A C 1
ATOM 730 O O . TYR A 1 94 ? -9.678 -6.927 6.808 1.00 96.19 94 TYR A O 1
ATOM 738 N N . ASN A 1 95 ? -7.840 -8.122 6.309 1.00 95.25 95 ASN A N 1
ATOM 739 C CA . ASN A 1 95 ? -8.463 -9.422 6.536 1.00 95.25 95 ASN A CA 1
ATOM 740 C C . ASN A 1 95 ? -8.932 -9.600 7.989 1.00 95.25 95 ASN A C 1
ATOM 742 O O . ASN A 1 95 ? -10.021 -10.103 8.229 1.00 95.25 95 ASN A O 1
ATOM 746 N N . ALA A 1 96 ? -8.115 -9.173 8.954 1.00 91.19 96 ALA A N 1
ATOM 747 C CA . ALA A 1 96 ? -8.401 -9.345 10.376 1.00 91.19 96 ALA A CA 1
ATOM 748 C C . ALA A 1 96 ? -9.474 -8.392 10.929 1.00 91.19 96 ALA A C 1
ATOM 750 O O . ALA A 1 96 ? -9.949 -8.615 12.041 1.00 91.19 96 ALA A O 1
ATOM 751 N N . THR A 1 97 ? -9.809 -7.326 10.199 1.00 90.94 97 THR A N 1
ATOM 752 C CA . THR A 1 97 ? -10.742 -6.288 10.660 1.00 90.94 97 THR A CA 1
ATOM 753 C C . THR A 1 97 ? -12.015 -6.273 9.835 1.00 90.94 97 THR A C 1
ATOM 755 O O . THR A 1 97 ? -13.073 -6.542 10.367 1.00 90.94 97 THR A O 1
ATOM 758 N N . VAL A 1 98 ? -11.912 -6.013 8.533 1.00 89.31 98 VAL A N 1
ATOM 759 C CA . VAL A 1 98 ? -13.084 -5.794 7.679 1.00 89.31 98 VAL A CA 1
ATOM 760 C C . VAL A 1 98 ? -13.641 -7.114 7.155 1.00 89.31 98 VAL A C 1
ATOM 762 O O . VAL A 1 98 ? -14.839 -7.351 7.219 1.00 89.31 98 VAL A O 1
ATOM 765 N N . LEU A 1 99 ? -12.779 -7.998 6.635 1.00 86.81 99 LEU A N 1
ATOM 766 C CA . LEU A 1 99 ? -13.264 -9.235 6.011 1.00 86.81 99 LEU A CA 1
ATOM 767 C C . LEU A 1 99 ? -13.798 -10.244 7.039 1.00 86.81 99 LEU A C 1
ATOM 769 O O . LEU A 1 99 ? -14.734 -10.978 6.743 1.00 86.81 99 LEU A O 1
ATOM 773 N N . SER A 1 100 ? -13.208 -10.283 8.236 1.00 83.25 100 SER A N 1
ATOM 774 C CA . SER A 1 100 ? -13.676 -11.122 9.343 1.00 83.25 100 SER A CA 1
ATOM 775 C C . SER A 1 100 ? -15.042 -10.688 9.876 1.00 83.25 100 SER A C 1
ATOM 777 O O . SER A 1 100 ? -15.849 -11.552 10.212 1.00 83.25 100 SER A O 1
ATOM 779 N N . GLU A 1 101 ? -15.313 -9.383 9.938 1.00 78.12 101 GLU A N 1
ATOM 780 C CA . GLU A 1 101 ? -16.617 -8.843 10.341 1.00 78.12 101 GLU A CA 1
ATOM 781 C C . GLU A 1 101 ? -17.696 -9.121 9.285 1.00 78.12 101 GLU A C 1
ATOM 783 O O . GLU A 1 101 ? -18.771 -9.615 9.633 1.00 78.12 101 GLU A O 1
ATOM 788 N N . ASP A 1 102 ? -17.389 -8.896 8.001 1.00 79.38 102 ASP A N 1
ATOM 789 C CA . ASP A 1 102 ? -18.302 -9.208 6.890 1.00 79.38 102 ASP A CA 1
ATOM 790 C C . ASP A 1 102 ? -18.643 -10.712 6.860 1.00 79.38 102 ASP A C 1
ATOM 792 O O . ASP A 1 102 ? -19.809 -11.087 6.751 1.00 79.38 102 ASP A O 1
ATOM 796 N N . TYR A 1 103 ? -17.639 -11.588 7.010 1.00 76.62 103 TYR A N 1
ATOM 797 C CA . TYR A 1 103 ? -17.843 -13.041 7.045 1.00 76.62 103 TYR A CA 1
ATOM 798 C C . TYR A 1 103 ? -18.659 -13.485 8.264 1.00 76.62 103 TYR A C 1
ATOM 800 O O . TYR A 1 103 ? -19.531 -14.338 8.140 1.00 76.62 103 TYR A O 1
ATOM 808 N N . GLY A 1 104 ? -18.388 -12.912 9.441 1.00 77.62 104 GLY A N 1
ATOM 809 C CA . GLY A 1 104 ? -19.139 -13.226 10.655 1.00 77.62 104 GLY A CA 1
ATOM 810 C C . GLY A 1 104 ? -20.614 -12.846 10.545 1.00 77.62 104 GLY A C 1
ATOM 811 O O . GLY A 1 104 ? -21.460 -13.606 10.992 1.00 77.62 104 GLY A O 1
ATOM 812 N N . THR A 1 105 ? -20.922 -11.710 9.916 1.00 79.62 105 THR A N 1
ATOM 813 C CA . THR A 1 105 ? -22.307 -11.248 9.727 1.00 79.62 105 THR A CA 1
ATOM 814 C C . THR A 1 105 ? -23.068 -12.148 8.754 1.00 79.62 105 THR A C 1
ATOM 816 O O . THR A 1 105 ? -24.162 -12.586 9.081 1.00 79.62 105 THR A O 1
ATOM 819 N N . AL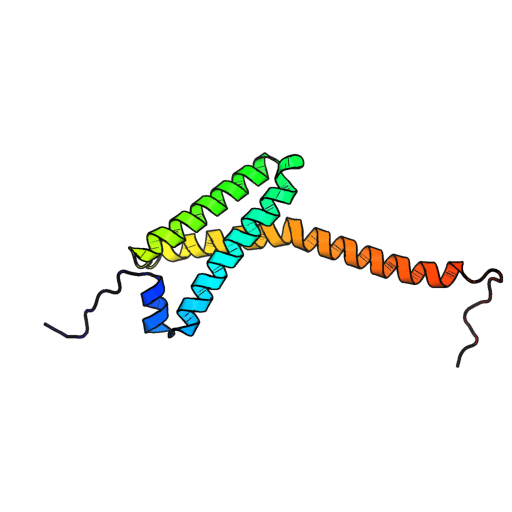A A 1 106 ? -22.461 -12.503 7.615 1.00 80.00 106 ALA A N 1
ATOM 820 C CA . ALA A 1 106 ? -23.093 -13.375 6.623 1.00 80.00 106 ALA A CA 1
ATOM 821 C C . ALA A 1 106 ? -23.435 -14.770 7.179 1.00 80.00 106 ALA A C 1
ATOM 823 O O . ALA A 1 106 ? -24.508 -15.288 6.912 1.00 80.00 106 ALA A O 1
ATOM 824 N N . VAL A 1 107 ? -22.550 -15.361 7.994 1.00 79.81 107 VAL A N 1
ATOM 825 C CA . VAL A 1 107 ? -22.815 -16.670 8.625 1.00 79.81 107 VAL A CA 1
ATOM 826 C C . VAL A 1 107 ? -23.990 -16.601 9.604 1.00 79.81 107 VAL A C 1
ATOM 828 O O . VAL A 1 107 ? -24.761 -17.547 9.687 1.00 79.81 107 VAL A O 1
ATOM 831 N N . LEU A 1 108 ? -24.130 -15.496 10.344 1.00 80.12 108 LEU A N 1
ATOM 832 C CA . LEU A 1 108 ? -25.249 -15.329 11.274 1.00 80.12 108 LEU A CA 1
ATOM 833 C C . LEU A 1 108 ? -26.582 -15.119 10.544 1.00 80.12 108 LEU A C 1
ATOM 835 O O . LEU A 1 108 ? -27.597 -15.612 11.021 1.00 80.12 108 LEU A O 1
ATOM 839 N N . GLU A 1 109 ? -26.576 -14.415 9.408 1.00 80.62 109 GLU A N 1
ATOM 840 C CA . GLU A 1 109 ? -27.763 -14.259 8.555 1.00 80.62 109 GLU A CA 1
ATOM 841 C C . GLU A 1 109 ? -28.196 -15.605 7.945 1.00 80.62 109 GLU A C 1
ATOM 843 O O . GLU A 1 109 ? -29.380 -15.929 7.993 1.00 80.62 109 GLU A O 1
ATOM 848 N N . ASP A 1 110 ? -27.246 -16.410 7.448 1.00 78.25 110 ASP A N 1
ATOM 849 C CA . ASP A 1 110 ? -27.517 -17.763 6.930 1.00 78.25 110 ASP A CA 1
ATOM 850 C C . ASP A 1 110 ? -28.098 -18.687 8.028 1.00 78.25 110 ASP A C 1
ATOM 852 O O . ASP A 1 110 ? -29.038 -19.439 7.772 1.00 78.25 110 ASP A O 1
ATOM 856 N N . ASP A 1 111 ? -27.569 -18.626 9.260 1.00 77.06 111 ASP A N 1
ATOM 857 C CA . ASP A 1 111 ? -28.069 -19.434 10.383 1.00 77.06 111 ASP A CA 1
ATOM 858 C C . ASP A 1 111 ? -29.479 -18.989 10.839 1.00 77.06 111 ASP A C 1
ATOM 860 O O . ASP A 1 111 ? -30.285 -19.841 11.210 1.00 77.06 111 ASP A O 1
ATOM 864 N N . GLU A 1 112 ? -29.807 -17.686 10.839 1.00 76.69 112 GLU A N 1
ATOM 865 C CA . GLU A 1 112 ? -31.150 -17.191 11.209 1.00 76.69 112 GLU A CA 1
ATOM 866 C C . GLU A 1 112 ? -32.236 -17.612 10.199 1.00 76.69 112 GLU A C 1
ATOM 868 O O . GLU A 1 112 ? -33.339 -17.969 10.622 1.00 76.69 112 GLU A O 1
ATOM 873 N N . GLU A 1 113 ? -31.930 -17.649 8.895 1.00 73.94 113 GLU A N 1
ATOM 874 C CA . GLU A 1 113 ? -32.878 -18.071 7.845 1.00 73.94 113 GLU A CA 1
ATOM 875 C C . GLU A 1 113 ? -33.333 -19.536 8.036 1.00 73.94 113 GLU A C 1
ATOM 877 O O . GLU A 1 113 ? -34.515 -19.851 7.877 1.00 73.94 113 GLU A O 1
ATOM 882 N N . ASP A 1 114 ? -32.432 -20.419 8.483 1.00 68.44 114 ASP A N 1
ATOM 883 C CA . ASP A 1 114 ? -32.740 -21.824 8.792 1.00 68.44 114 ASP A CA 1
ATOM 884 C C . ASP A 1 114 ? -33.634 -21.990 10.044 1.00 68.44 114 ASP A C 1
ATOM 886 O O . ASP A 1 114 ? -34.337 -22.998 10.172 1.00 68.44 114 ASP A O 1
ATOM 890 N N . TYR A 1 115 ? -33.634 -21.029 10.980 1.00 63.38 115 TYR A N 1
ATOM 891 C CA . TYR A 1 115 ? -34.519 -21.052 12.156 1.00 63.38 115 TYR A CA 1
ATOM 892 C C . TYR A 1 115 ? -35.914 -20.489 11.860 1.00 63.38 115 TYR A C 1
ATOM 894 O O . TYR A 1 115 ? -36.891 -21.007 12.411 1.00 63.38 115 TYR A O 1
ATOM 902 N N . GLU A 1 116 ? -36.039 -19.482 10.988 1.00 62.38 116 GLU A N 1
ATOM 903 C CA . GLU A 1 116 ? -37.347 -18.922 10.615 1.00 62.38 116 GLU A CA 1
ATOM 904 C C . GLU A 1 116 ? -38.249 -19.954 9.901 1.00 62.38 116 GLU A C 1
ATOM 906 O O . GLU A 1 116 ? -39.464 -19.937 10.111 1.00 62.38 116 GLU A O 1
ATOM 911 N N . ASP A 1 117 ? -37.690 -20.931 9.167 1.00 61.47 117 ASP A N 1
ATOM 912 C CA . ASP A 1 117 ? -38.464 -22.028 8.538 1.00 61.47 117 ASP A CA 1
ATOM 913 C C . ASP A 1 117 ? -39.163 -22.948 9.567 1.00 61.47 117 ASP A C 1
ATOM 915 O O . ASP A 1 117 ? -40.148 -23.620 9.253 1.00 61.47 117 ASP A O 1
ATOM 919 N N . TYR A 1 118 ? -38.714 -22.959 10.831 1.00 59.75 118 TYR A N 1
ATOM 920 C CA . TYR A 1 118 ? -39.352 -23.731 11.906 1.00 59.75 118 TYR A CA 1
ATOM 921 C C . TYR A 1 118 ? -40.427 -22.958 12.680 1.00 59.75 118 TYR A C 1
ATOM 923 O O . TYR A 1 118 ? -41.307 -23.592 13.273 1.00 59.75 118 TYR A O 1
ATOM 931 N N . GLU A 1 119 ? -40.379 -21.623 12.716 1.00 61.41 119 GLU A N 1
ATOM 932 C CA . GLU A 1 119 ? -41.313 -20.822 13.523 1.00 61.41 119 GLU A CA 1
ATOM 933 C C . GLU A 1 119 ? -42.663 -20.548 12.830 1.00 61.41 119 GLU A C 1
ATOM 935 O O . GLU A 1 119 ? -43.645 -20.285 13.528 1.00 61.41 119 GLU A O 1
ATOM 940 N N . ASP A 1 120 ? -42.773 -20.704 11.502 1.00 58.44 120 ASP A N 1
ATOM 941 C CA . ASP A 1 120 ? -44.035 -20.504 10.755 1.00 58.44 120 ASP A CA 1
ATOM 942 C C . ASP A 1 120 ? -44.915 -21.775 10.632 1.00 58.44 120 ASP A C 1
ATOM 944 O O . ASP A 1 120 ? -45.875 -21.816 9.858 1.00 58.44 120 ASP A O 1
ATOM 948 N N . ASP A 1 121 ? -44.652 -22.824 11.429 1.00 57.84 121 ASP A N 1
ATOM 949 C CA . ASP A 1 121 ? -45.603 -23.929 11.643 1.00 57.84 121 ASP A CA 1
ATOM 950 C C . ASP A 1 121 ? -46.381 -23.745 12.965 1.00 57.84 121 ASP A C 1
ATOM 952 O O . ASP A 1 121 ? -45.990 -24.286 14.008 1.00 57.84 121 ASP A O 1
ATOM 956 N N . PRO A 1 122 ? -47.559 -23.081 12.959 1.00 58.94 122 PRO A N 1
ATOM 957 C CA . PRO A 1 122 ? -48.443 -22.997 14.129 1.00 58.94 122 PRO A CA 1
ATOM 958 C C . PRO A 1 122 ? -48.994 -24.367 14.578 1.00 58.94 122 PRO A C 1
ATOM 960 O O . PRO A 1 122 ? -49.782 -24.455 15.529 1.00 58.94 122 PRO A O 1
ATOM 963 N N . HIS A 1 123 ? -48.614 -25.453 13.901 1.00 60.69 123 HIS A N 1
ATOM 964 C CA . HIS A 1 123 ? -49.062 -26.812 14.129 1.00 60.69 123 HIS A CA 1
ATOM 965 C C . HIS A 1 123 ? -47.944 -27.854 14.260 1.00 60.69 123 HIS A C 1
ATOM 967 O O . HIS A 1 123 ? -48.269 -29.022 14.103 1.00 60.69 123 HIS A O 1
ATOM 973 N N . GLY A 1 124 ? -46.707 -27.515 14.646 1.00 57.56 124 GLY A N 1
ATOM 974 C CA . GLY A 1 124 ? -45.694 -28.464 15.155 1.00 57.56 124 GLY A CA 1
ATOM 975 C C . GLY A 1 124 ? -45.733 -29.886 14.567 1.00 57.56 124 GLY A C 1
ATOM 976 O O . GLY A 1 124 ? -45.861 -30.869 15.310 1.00 57.56 124 GLY A O 1
ATOM 977 N N . ARG A 1 125 ? -45.698 -30.023 13.238 1.00 60.72 125 ARG A N 1
ATOM 978 C CA . ARG A 1 125 ? -45.716 -31.327 12.565 1.00 60.72 125 ARG A CA 1
ATOM 979 C C . ARG A 1 125 ? -44.282 -31.785 12.303 1.00 60.72 125 ARG A C 1
ATOM 981 O O . ARG A 1 125 ? -43.521 -31.070 11.663 1.00 60.72 125 ARG A O 1
ATOM 988 N N . PRO A 1 126 ? -43.893 -32.999 12.733 1.00 52.56 126 PRO A N 1
ATOM 989 C CA . PRO A 1 126 ? -42.554 -33.503 12.461 1.00 52.56 126 PRO A CA 1
ATOM 990 C C . PRO A 1 126 ? -42.327 -33.654 10.950 1.00 52.56 126 PRO A C 1
ATOM 992 O O . PRO A 1 126 ? -43.151 -34.250 10.252 1.00 52.56 126 PRO A O 1
ATOM 995 N N . ALA A 1 127 ? -41.174 -33.164 10.482 1.00 55.62 127 ALA A N 1
ATOM 996 C CA . ALA A 1 127 ? -40.707 -33.086 9.090 1.00 55.62 127 ALA A CA 1
ATOM 997 C C . ALA A 1 127 ? -40.492 -34.444 8.372 1.00 55.62 127 ALA A C 1
ATOM 999 O O . ALA A 1 127 ? -39.758 -34.548 7.393 1.00 55.62 127 ALA A O 1
ATOM 1000 N N . ALA A 1 128 ? -41.138 -35.515 8.828 1.00 54.31 128 ALA A N 1
ATOM 1001 C CA . ALA A 1 128 ? -41.025 -36.862 8.282 1.00 54.31 128 ALA A CA 1
ATOM 1002 C C . ALA A 1 128 ? -42.194 -37.195 7.339 1.00 54.31 128 ALA A C 1
ATOM 1004 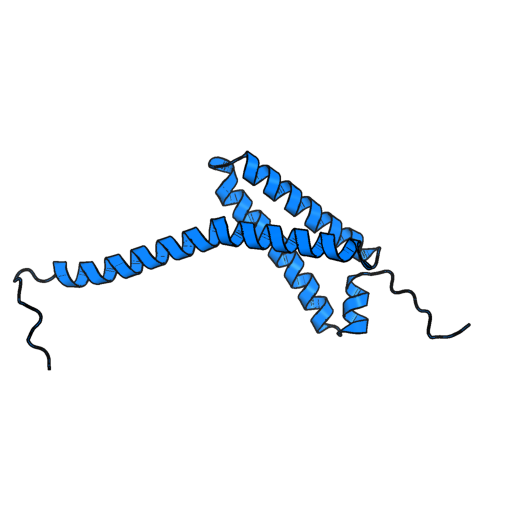O O . ALA A 1 128 ? -42.898 -38.180 7.549 1.00 54.31 128 ALA A O 1
ATOM 1005 N N . ALA A 1 129 ? -42.453 -36.372 6.319 1.00 48.00 129 ALA A N 1
AT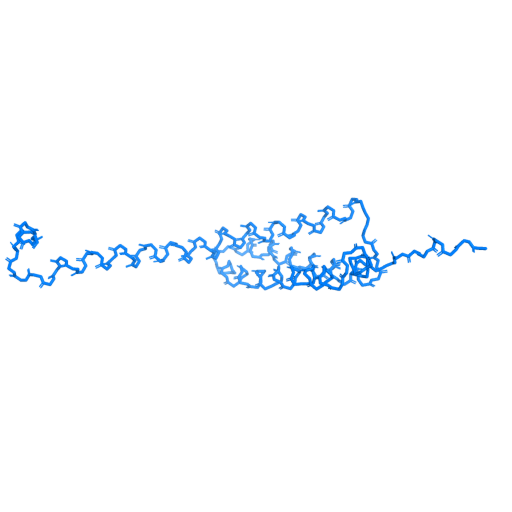OM 1006 C CA . ALA A 1 129 ? -43.456 -36.698 5.297 1.00 48.00 129 ALA A CA 1
ATOM 1007 C C . ALA A 1 129 ? -43.290 -35.900 3.995 1.00 48.00 129 ALA A C 1
ATOM 1009 O O . ALA A 1 129 ? -44.247 -35.302 3.512 1.00 48.00 129 ALA A O 1
ATOM 1010 N N . ARG A 1 130 ? -42.098 -35.896 3.397 1.00 46.69 130 ARG A N 1
ATOM 1011 C CA . ARG A 1 130 ? -41.926 -35.495 1.993 1.00 46.69 130 ARG A CA 1
ATOM 1012 C C . ARG A 1 130 ? -40.852 -36.378 1.354 1.00 46.69 130 ARG A C 1
ATOM 1014 O O . ARG A 1 130 ? -39.665 -36.139 1.531 1.00 46.69 130 ARG A O 1
ATOM 1021 N N . TRP A 1 131 ? -41.316 -37.445 0.702 1.00 60.34 131 TRP A N 1
ATOM 1022 C CA . TRP A 1 131 ? -40.569 -38.199 -0.308 1.00 60.34 131 TRP A CA 1
ATOM 1023 C C . TRP A 1 131 ? -40.870 -37.597 -1.678 1.00 60.34 131 TRP A C 1
ATOM 1025 O O . TRP A 1 131 ? -42.041 -37.185 -1.867 1.00 60.34 131 TRP A O 1
#